Protein AF-A0A174M150-F1 (afdb_monomer)

Secondary structure (DSSP, 8-state):
--HHHHHHHHHHHHHHHHHHHHHTS---S----HHHHHHHHHHHHHHHHHHHHTTSTTHHHHHHHHHHHHHHHHHHHTT----HHHHHHHHTT----S-HHHHHHHHHHHHHHHHT---

Sequence (119 aa):
MSPLKEINAIFIESNKLINFLYSSMYTPPFTISSRAIHLIADISALVERYAIRMEQEDALLLRKINRIKTIQGSLAIEGNTLSESQTTDILDGKHIVAPIREIQEVRNAIKTYNSYHTA

Mean predicted aligned error: 10.01 Å

Nearest PDB structures (foldseek):
  4rgl-assembly1_A  TM=9.293E-01  e=1.575E-05  Oleidesulfovibrio alaskensis G20

InterPro domains:
  IPR036597 Fido-like domain superfamily [G3DSA:1.10.3290.10] (35-119)

Solvent-accessible surface area (backbone atoms only — not comparable to full-atom values): 7140 Å² total; per-residue (Å²): 131,62,71,70,62,54,55,52,50,52,54,52,51,52,52,50,53,52,52,52,56,61,70,69,52,87,71,78,97,73,78,92,43,74,66,54,55,52,51,50,54,54,50,52,58,49,51,53,56,48,54,60,60,54,72,42,91,62,29,67,60,51,52,54,52,52,48,48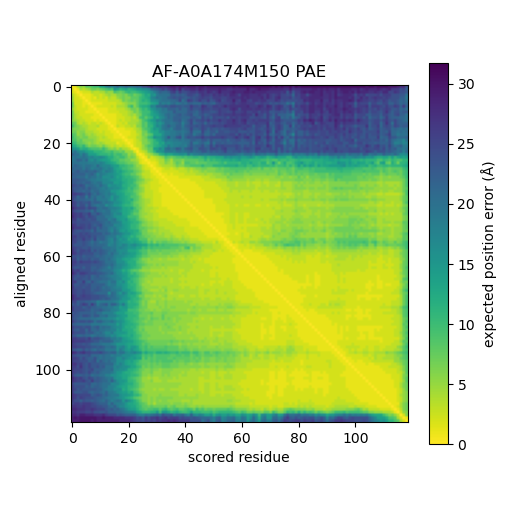,50,51,53,39,55,57,38,41,76,76,67,42,82,68,47,65,66,56,53,46,36,53,75,73,69,46,91,78,92,68,62,67,66,56,55,48,51,51,54,48,46,54,52,53,60,57,74,68,63,78,129

Organism: Bacteroides thetaiotaomicron (NCBI:txid818)

pLDDT: mean 89.49, std 10.47, range [43.03, 98.25]

Foldseek 3Di:
DDPVVVVVVVVVVVVVVVVVVVVPPDDPPDDQDPVNVVVVVVVVVVVVVVVVVCVDPCNVVVVVLVLLVVLVVVVVVVVQDDDSVRLVCLVVVHDDDDPPVSSVSSVVSVVVVVVPDDD

Radius of gyration: 26.84 Å; Cα contacts (8 Å, |Δi|>4): 41; chains: 1; bounding box: 81×34×41 Å

Structure (mmCIF, N/CA/C/O backbone):
data_AF-A0A174M150-F1
#
_entry.id   AF-A0A174M150-F1
#
loop_
_atom_site.group_PDB
_atom_site.id
_atom_site.type_symbol
_atom_site.label_atom_id
_atom_site.label_alt_id
_atom_site.label_comp_id
_atom_site.label_asym_id
_atom_site.label_entity_id
_atom_site.label_seq_id
_atom_site.pdbx_PDB_ins_code
_atom_site.Cartn_x
_atom_site.Cartn_y
_atom_site.Cartn_z
_atom_site.occupancy
_atom_site.B_iso_or_equiv
_atom_site.auth_seq_id
_atom_site.auth_comp_id
_atom_site.auth_asym_id
_atom_site.auth_atom_id
_atom_site.pdbx_PDB_model_num
ATOM 1 N N . MET A 1 1 ? 64.256 22.516 -12.757 1.00 63.50 1 MET A N 1
ATOM 2 C CA . MET A 1 1 ? 63.280 21.496 -13.211 1.00 63.50 1 MET A CA 1
ATOM 3 C C . MET A 1 1 ? 62.630 22.030 -14.486 1.00 63.50 1 MET A C 1
ATOM 5 O O . MET A 1 1 ? 62.446 23.237 -14.545 1.00 63.50 1 MET A O 1
ATOM 9 N N . SER 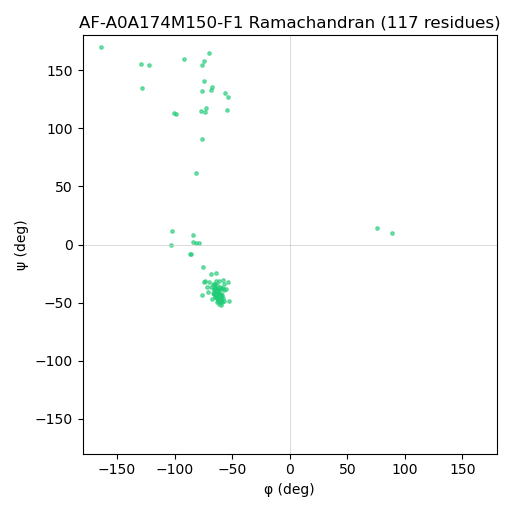A 1 2 ? 62.366 21.222 -15.522 1.00 76.19 2 SER A N 1
ATOM 10 C CA . SER A 1 2 ? 61.772 21.756 -16.762 1.00 76.19 2 SER A CA 1
ATOM 11 C C . SER A 1 2 ? 60.280 22.082 -16.566 1.00 76.19 2 SER A C 1
ATOM 13 O O . SER A 1 2 ? 59.586 21.281 -15.937 1.00 76.19 2 SER A O 1
ATOM 15 N N . PRO A 1 3 ? 59.760 23.190 -17.131 1.00 75.19 3 PRO A N 1
ATOM 16 C CA . PRO A 1 3 ? 58.344 23.579 -17.017 1.00 75.19 3 PRO A CA 1
ATOM 17 C C . PRO A 1 3 ? 57.367 22.473 -17.446 1.00 75.19 3 PRO A C 1
ATOM 19 O O . PRO A 1 3 ? 56.301 22.290 -16.867 1.00 75.19 3 PRO A O 1
ATOM 22 N N . LEU A 1 4 ? 57.777 21.655 -18.419 1.00 71.81 4 LEU A N 1
ATOM 23 C CA . LEU A 1 4 ? 57.013 20.504 -18.906 1.00 71.81 4 LEU A CA 1
ATOM 24 C C . LEU A 1 4 ? 56.804 19.414 -17.841 1.00 71.81 4 LEU A C 1
ATOM 26 O O . LEU A 1 4 ? 55.789 18.721 -17.858 1.00 71.81 4 LEU A O 1
ATOM 30 N N . LYS A 1 5 ? 57.745 19.244 -16.904 1.00 74.94 5 LYS A N 1
ATOM 31 C CA . LYS A 1 5 ? 57.630 18.243 -15.833 1.00 74.94 5 LYS A CA 1
ATOM 32 C C . LYS A 1 5 ? 56.603 18.666 -14.778 1.00 74.94 5 LYS A C 1
ATOM 34 O O . LYS A 1 5 ? 55.928 17.817 -14.209 1.00 74.94 5 LYS A O 1
ATOM 39 N N . GLU A 1 6 ? 56.471 19.970 -14.564 1.00 78.56 6 GLU A N 1
ATOM 40 C CA . GLU A 1 6 ? 55.545 20.574 -13.603 1.00 78.56 6 GLU A CA 1
ATOM 41 C C . GLU A 1 6 ? 54.104 20.557 -14.133 1.00 78.56 6 GLU A C 1
ATOM 43 O O . GLU A 1 6 ? 53.193 20.119 -13.435 1.00 78.56 6 GLU A O 1
ATOM 48 N N . ILE A 1 7 ? 53.913 20.888 -15.417 1.00 77.31 7 ILE A N 1
ATOM 49 C CA . ILE A 1 7 ? 52.612 20.782 -16.101 1.00 77.31 7 ILE A CA 1
ATOM 50 C C . ILE A 1 7 ? 52.098 19.334 -16.092 1.00 77.31 7 ILE A C 1
ATOM 52 O O . ILE A 1 7 ? 50.934 19.091 -15.774 1.00 77.31 7 ILE A O 1
ATOM 56 N N . ASN A 1 8 ? 52.967 18.358 -16.377 1.00 79.81 8 ASN A N 1
ATOM 57 C CA . ASN A 1 8 ? 52.588 16.944 -16.333 1.00 79.81 8 ASN A CA 1
ATOM 58 C C . ASN A 1 8 ? 52.206 16.477 -14.919 1.00 79.81 8 ASN A C 1
ATOM 60 O O . ASN A 1 8 ? 51.270 15.695 -14.771 1.00 79.81 8 ASN A O 1
ATOM 64 N N . ALA A 1 9 ? 52.886 16.964 -13.877 1.00 81.50 9 ALA A N 1
ATOM 65 C CA . ALA A 1 9 ? 52.545 16.629 -12.495 1.00 81.50 9 ALA A CA 1
ATOM 66 C C . ALA A 1 9 ? 51.165 17.182 -12.093 1.00 81.50 9 ALA A C 1
ATOM 68 O O . ALA A 1 9 ? 50.358 16.455 -11.513 1.00 81.50 9 ALA A O 1
ATOM 69 N N . ILE A 1 10 ? 50.861 18.429 -12.471 1.00 80.94 10 ILE A N 1
ATOM 70 C CA . ILE A 1 10 ? 49.554 19.062 -12.225 1.00 80.94 10 ILE A CA 1
ATOM 71 C C . ILE A 1 10 ? 48.432 18.301 -12.945 1.00 80.94 10 ILE A C 1
ATOM 73 O O . ILE A 1 10 ? 47.376 18.056 -12.360 1.00 80.94 10 ILE A O 1
ATOM 77 N N . PHE A 1 11 ? 48.657 17.882 -14.194 1.00 80.12 11 PHE A N 1
ATOM 78 C CA . PHE A 1 11 ? 47.676 17.114 -14.965 1.00 80.12 11 PHE A CA 1
ATOM 79 C C . PHE A 1 11 ? 47.374 15.741 -14.341 1.00 80.12 11 PHE A C 1
ATOM 81 O O . PHE A 1 11 ? 46.216 15.317 -14.298 1.00 80.12 11 PHE A O 1
ATOM 88 N N . ILE A 1 12 ? 48.396 15.049 -13.826 1.00 78.94 12 ILE A N 1
ATOM 89 C CA . ILE A 1 12 ? 48.227 13.749 -13.160 1.00 78.94 12 ILE A CA 1
ATOM 90 C C . ILE A 1 12 ? 47.449 13.901 -11.847 1.00 78.94 12 ILE A C 1
ATOM 92 O O . ILE A 1 12 ? 46.498 13.151 -11.625 1.00 78.94 12 ILE A O 1
ATOM 96 N N . GLU A 1 13 ? 47.796 14.878 -11.004 1.00 85.00 13 GLU A N 1
ATOM 97 C CA . GLU A 1 13 ? 47.074 15.115 -9.744 1.00 85.00 13 GLU A CA 1
ATOM 98 C C . GLU A 1 13 ? 45.625 15.556 -9.981 1.00 85.00 13 GLU A C 1
ATOM 100 O O . GLU A 1 13 ? 44.710 15.076 -9.314 1.00 85.00 13 GLU A O 1
ATOM 105 N N . SER A 1 14 ? 45.380 16.377 -11.006 1.00 75.88 14 SER A N 1
ATOM 106 C CA . SER A 1 14 ? 44.019 16.787 -11.377 1.00 75.88 14 SER A CA 1
ATOM 107 C C . SER A 1 14 ? 43.155 15.587 -11.782 1.00 75.88 14 SER A C 1
ATOM 109 O O . SER A 1 14 ? 42.034 15.442 -11.301 1.00 75.88 14 SER A O 1
ATOM 111 N N . ASN A 1 15 ? 43.684 14.671 -12.600 1.00 76.62 15 ASN A N 1
ATOM 112 C CA . ASN A 1 15 ? 42.964 13.449 -12.979 1.00 76.62 15 ASN A CA 1
ATOM 113 C C . ASN A 1 15 ? 42.755 12.492 -11.801 1.00 76.62 15 ASN A C 1
ATOM 115 O O . ASN A 1 15 ? 41.729 11.818 -11.722 1.00 76.62 15 ASN A O 1
ATOM 119 N N . LYS A 1 16 ? 43.706 12.431 -10.867 1.00 80.12 16 LYS A N 1
ATOM 120 C CA . LYS A 1 16 ? 43.588 11.611 -9.659 1.00 80.12 16 LYS A CA 1
ATOM 121 C C . LYS A 1 16 ? 42.487 12.131 -8.736 1.00 80.12 16 LYS A C 1
ATOM 123 O O . LYS A 1 16 ? 41.693 11.332 -8.245 1.00 80.12 16 LYS A O 1
ATOM 128 N N . LEU A 1 17 ? 42.392 13.451 -8.567 1.00 76.19 17 LEU A N 1
ATOM 129 C CA . LEU A 1 17 ? 41.308 14.102 -7.830 1.00 76.19 17 LEU A CA 1
ATOM 130 C C . LEU A 1 17 ? 39.953 13.874 -8.505 1.00 76.19 17 LEU A C 1
ATOM 132 O O . LEU A 1 17 ? 38.996 13.514 -7.830 1.00 76.19 17 LEU A O 1
ATOM 136 N N . ILE A 1 18 ? 39.877 14.000 -9.831 1.00 75.50 18 ILE A N 1
ATOM 137 C CA . ILE A 1 18 ? 38.648 13.737 -10.592 1.00 75.50 18 ILE A CA 1
ATOM 138 C C . ILE A 1 18 ? 38.193 12.281 -10.412 1.00 75.50 18 ILE A C 1
ATOM 140 O O . ILE A 1 18 ? 37.042 12.036 -10.059 1.00 75.50 18 ILE A O 1
ATOM 144 N N . ASN A 1 19 ? 39.090 11.307 -10.576 1.00 74.56 19 ASN A N 1
ATOM 145 C CA . ASN A 1 19 ? 38.758 9.890 -10.404 1.00 74.56 19 ASN A CA 1
ATOM 146 C C . ASN A 1 19 ? 38.390 9.538 -8.955 1.00 74.56 19 ASN A C 1
ATOM 148 O O . ASN A 1 19 ? 37.499 8.722 -8.730 1.00 74.56 19 ASN A O 1
ATOM 152 N N . PHE A 1 20 ? 39.028 10.173 -7.968 1.00 76.31 20 PHE A N 1
ATOM 153 C CA . PHE A 1 20 ? 38.656 10.033 -6.561 1.00 76.31 20 PHE A CA 1
ATOM 154 C C . PHE A 1 20 ? 37.241 10.569 -6.291 1.00 76.31 20 PHE A C 1
ATOM 156 O O . PHE A 1 20 ? 36.460 9.910 -5.608 1.00 76.31 20 PHE A O 1
ATOM 163 N N . LEU A 1 21 ? 36.886 11.717 -6.877 1.00 74.38 21 LEU A N 1
ATOM 164 C CA . LEU A 1 21 ? 35.544 12.296 -6.775 1.00 74.38 21 LEU A CA 1
ATOM 165 C C . LEU A 1 21 ? 34.482 11.426 -7.465 1.00 74.38 21 LEU A C 1
ATOM 167 O O . LEU A 1 21 ? 33.401 11.248 -6.917 1.00 74.38 21 LEU A O 1
ATOM 171 N N . TYR A 1 22 ? 34.780 10.828 -8.622 1.00 70.12 22 TYR A N 1
ATOM 172 C CA . TYR A 1 22 ? 33.851 9.896 -9.274 1.00 70.12 22 TYR A CA 1
ATOM 173 C C . TYR A 1 22 ? 33.712 8.569 -8.517 1.00 70.12 22 TYR A C 1
ATOM 175 O O . TYR A 1 22 ? 32.629 7.991 -8.490 1.00 70.12 22 TYR A O 1
ATOM 183 N N . SER A 1 23 ? 34.773 8.101 -7.853 1.00 70.94 23 SER A N 1
ATOM 184 C CA . SER A 1 23 ? 34.733 6.887 -7.030 1.00 70.94 23 SER A CA 1
ATOM 185 C C . SER A 1 23 ? 34.024 7.080 -5.683 1.00 70.94 23 SER A C 1
ATOM 187 O O . SER A 1 23 ? 33.638 6.086 -5.069 1.00 70.94 23 SER A O 1
ATOM 189 N N . SER A 1 24 ? 33.872 8.319 -5.199 1.00 74.62 24 SER A N 1
ATOM 190 C CA . SER A 1 24 ? 33.151 8.631 -3.955 1.00 74.62 24 SER A CA 1
ATOM 191 C C . SER A 1 24 ? 31.647 8.826 -4.162 1.00 74.62 24 SER A C 1
ATOM 193 O O . SER A 1 24 ? 30.892 8.896 -3.188 1.00 74.62 24 SER A O 1
ATOM 195 N N . MET A 1 25 ? 31.186 8.871 -5.415 1.00 80.25 25 MET A N 1
ATOM 196 C CA . MET A 1 25 ? 29.765 8.870 -5.731 1.00 80.25 25 MET A CA 1
ATOM 197 C C . MET A 1 25 ? 29.192 7.473 -5.493 1.00 80.25 25 MET A C 1
ATOM 199 O O . MET A 1 25 ? 29.538 6.505 -6.173 1.00 80.25 25 MET A O 1
ATOM 203 N N . TYR A 1 26 ? 28.304 7.369 -4.503 1.00 83.69 26 TYR A N 1
ATOM 204 C CA . TYR A 1 26 ? 27.603 6.130 -4.190 1.00 83.69 26 TYR A CA 1
ATOM 205 C C . TYR A 1 26 ? 26.900 5.592 -5.439 1.00 83.69 26 TYR A C 1
ATOM 207 O O . TYR A 1 26 ? 25.981 6.217 -5.968 1.00 83.69 26 TYR A O 1
ATOM 215 N N . THR A 1 27 ? 27.333 4.418 -5.894 1.00 81.12 27 THR A N 1
ATOM 216 C CA . THR A 1 27 ? 26.657 3.669 -6.951 1.00 81.12 27 THR A CA 1
ATOM 217 C C . THR A 1 27 ? 25.809 2.593 -6.276 1.00 81.12 27 THR A C 1
ATOM 219 O O . THR A 1 27 ? 26.378 1.690 -5.655 1.00 81.12 27 THR A O 1
ATOM 222 N N . PRO A 1 28 ? 24.468 2.671 -6.341 1.00 85.25 28 PRO A N 1
ATOM 223 C CA . PRO A 1 28 ? 23.612 1.643 -5.766 1.00 85.25 28 PRO A CA 1
ATOM 224 C C . PRO A 1 28 ? 23.956 0.263 -6.357 1.00 85.25 28 PRO A C 1
ATOM 226 O O . PRO A 1 28 ? 24.038 0.138 -7.581 1.00 85.25 28 PRO A O 1
ATOM 229 N N . PRO A 1 29 ? 24.155 -0.782 -5.533 1.00 89.25 29 PRO A N 1
ATOM 230 C CA . PRO A 1 29 ? 24.644 -2.080 -5.993 1.00 89.25 29 PRO A CA 1
ATOM 231 C C . PRO A 1 29 ? 23.509 -2.935 -6.578 1.00 89.25 29 PRO A C 1
ATOM 233 O O . PRO A 1 29 ? 23.195 -4.008 -6.067 1.00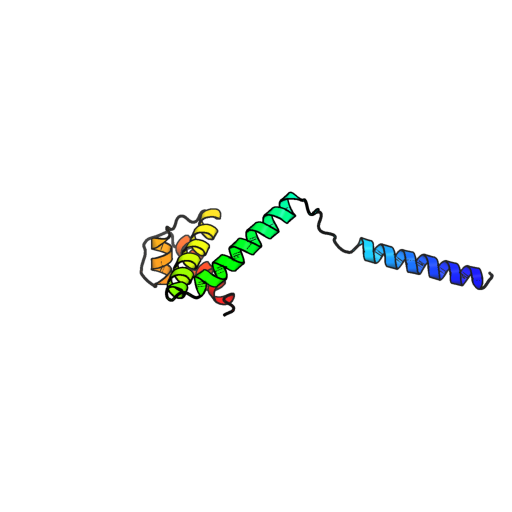 89.25 29 PRO A O 1
ATOM 236 N N . PHE A 1 30 ? 22.868 -2.460 -7.646 1.00 88.75 30 PHE A N 1
ATOM 237 C CA . PHE A 1 30 ? 21.894 -3.240 -8.407 1.00 88.75 30 PHE A CA 1
ATOM 238 C C . PHE A 1 30 ? 22.300 -3.345 -9.877 1.00 88.75 30 PHE A C 1
ATOM 240 O O . PHE A 1 30 ? 23.000 -2.499 -10.427 1.00 88.75 30 PHE A O 1
ATOM 247 N N . THR A 1 31 ? 21.835 -4.400 -10.540 1.00 92.88 31 THR A N 1
ATOM 248 C CA . THR A 1 31 ? 21.986 -4.586 -11.986 1.00 92.88 31 THR A CA 1
ATOM 249 C C . THR A 1 31 ? 20.618 -4.881 -12.579 1.00 92.88 31 THR A C 1
ATOM 251 O O . THR A 1 31 ? 19.857 -5.684 -12.037 1.00 92.88 31 THR A O 1
ATOM 254 N N . ILE A 1 32 ? 20.287 -4.223 -13.689 1.00 94.50 32 ILE A N 1
ATOM 255 C CA . ILE A 1 32 ? 19.016 -4.445 -14.378 1.00 94.50 32 ILE A CA 1
ATOM 256 C C . ILE A 1 32 ? 19.083 -5.804 -15.077 1.00 94.50 32 ILE A C 1
ATOM 258 O O . ILE A 1 32 ? 19.908 -6.024 -15.960 1.00 94.50 32 ILE A O 1
ATOM 262 N N . SER A 1 33 ? 18.208 -6.721 -14.674 1.00 96.94 33 SER A N 1
ATOM 263 C CA . SER A 1 33 ? 18.065 -8.029 -15.314 1.00 96.94 33 SER A CA 1
ATOM 264 C C . SER A 1 33 ? 17.006 -7.990 -16.416 1.00 96.94 33 SER A C 1
ATOM 266 O O . SER A 1 33 ? 16.087 -7.171 -16.381 1.00 96.94 33 SER A O 1
ATOM 268 N N . SER A 1 34 ? 17.052 -8.941 -17.351 1.00 97.69 34 SER A N 1
ATOM 269 C CA . SER A 1 34 ? 15.982 -9.117 -18.346 1.00 97.69 34 SER A CA 1
ATOM 270 C C . SER A 1 34 ? 14.616 -9.336 -17.687 1.00 97.69 34 SER A C 1
ATOM 272 O O . SER A 1 34 ? 13.606 -8.854 -18.185 1.00 97.69 34 SER A O 1
ATOM 274 N N . ARG A 1 35 ? 14.569 -10.004 -16.524 1.00 97.75 35 ARG A N 1
ATOM 275 C CA . ARG A 1 35 ? 13.335 -10.157 -15.738 1.00 97.75 35 ARG A CA 1
ATOM 276 C C . ARG A 1 35 ? 12.799 -8.812 -15.251 1.00 97.75 35 ARG A C 1
ATOM 278 O O . ARG A 1 35 ? 11.596 -8.596 -15.323 1.00 97.75 35 ARG A O 1
ATOM 285 N N . ALA A 1 36 ? 13.669 -7.923 -14.771 1.00 97.62 36 ALA A N 1
ATOM 286 C CA . ALA A 1 36 ? 13.257 -6.584 -14.361 1.00 97.62 36 ALA A CA 1
ATOM 287 C C . ALA A 1 36 ? 12.679 -5.798 -15.547 1.00 97.62 36 ALA A C 1
ATOM 289 O O . ALA A 1 36 ? 11.636 -5.176 -15.398 1.00 97.62 36 ALA A O 1
ATOM 290 N N . ILE A 1 37 ? 13.292 -5.899 -16.732 1.00 97.88 37 ILE A N 1
ATOM 291 C CA . ILE A 1 37 ? 12.787 -5.256 -17.957 1.00 97.88 37 ILE A CA 1
ATOM 292 C C . ILE A 1 37 ? 11.392 -5.777 -18.325 1.00 97.88 37 ILE A C 1
ATOM 294 O O . ILE A 1 37 ? 10.499 -4.976 -18.589 1.00 97.88 37 ILE A O 1
ATOM 298 N N . HIS A 1 38 ? 11.179 -7.096 -18.290 1.00 98.25 38 HIS A N 1
ATOM 299 C CA . HIS A 1 38 ? 9.855 -7.672 -18.548 1.00 98.25 38 HIS A CA 1
ATOM 300 C C . HIS A 1 38 ? 8.809 -7.181 -17.539 1.00 98.25 38 HIS A C 1
ATOM 302 O O . HIS A 1 38 ? 7.743 -6.728 -17.939 1.00 98.25 38 HIS A O 1
ATOM 308 N N . LEU A 1 39 ? 9.136 -7.184 -16.241 1.00 98.25 39 LEU A N 1
ATOM 309 C CA . LEU A 1 39 ? 8.225 -6.688 -15.206 1.00 98.25 39 LEU A CA 1
ATOM 310 C C . LEU A 1 39 ? 7.905 -5.200 -15.380 1.00 98.25 39 LEU A C 1
ATOM 312 O O . LEU A 1 39 ? 6.762 -4.808 -15.174 1.00 98.25 39 LEU A O 1
ATOM 316 N N . ILE A 1 40 ? 8.881 -4.377 -15.775 1.00 97.19 40 ILE A N 1
ATOM 317 C CA . ILE A 1 40 ? 8.648 -2.960 -16.079 1.00 97.19 40 ILE A CA 1
ATOM 318 C C . ILE A 1 40 ? 7.617 -2.830 -17.202 1.00 97.19 40 ILE A C 1
ATOM 320 O O . ILE A 1 40 ? 6.642 -2.105 -17.032 1.00 97.19 40 ILE A O 1
ATOM 324 N N . ALA A 1 41 ? 7.791 -3.557 -18.310 1.00 97.94 41 ALA A N 1
ATOM 325 C CA . ALA A 1 41 ? 6.860 -3.511 -19.436 1.00 97.94 41 ALA A CA 1
ATOM 326 C C . ALA A 1 41 ? 5.437 -3.945 -19.033 1.00 97.94 41 ALA A C 1
ATOM 328 O O . ALA A 1 41 ? 4.466 -3.253 -19.348 1.00 97.94 41 ALA A O 1
ATOM 329 N N . ASP A 1 42 ? 5.317 -5.041 -18.278 1.00 98.12 42 ASP A N 1
ATOM 330 C CA . ASP A 1 42 ? 4.028 -5.555 -17.808 1.00 98.12 42 ASP A CA 1
ATOM 331 C C . ASP A 1 42 ? 3.329 -4.567 -16.862 1.00 98.12 42 ASP A C 1
ATOM 333 O O . ASP A 1 42 ? 2.132 -4.296 -17.006 1.00 98.12 42 ASP A O 1
ATOM 337 N N . ILE A 1 43 ? 4.077 -3.993 -15.913 1.00 97.94 43 ILE A N 1
ATOM 338 C CA . ILE A 1 43 ? 3.564 -2.989 -14.975 1.00 97.94 43 ILE A CA 1
ATOM 339 C C . ILE A 1 43 ? 3.128 -1.735 -15.735 1.00 97.94 43 ILE A C 1
ATOM 341 O O . ILE A 1 43 ? 2.032 -1.241 -15.482 1.00 97.94 43 ILE A O 1
ATOM 345 N N . SER A 1 44 ? 3.916 -1.242 -16.695 1.00 97.62 44 SER A N 1
ATOM 346 C CA . SER A 1 44 ? 3.553 -0.077 -17.510 1.00 97.62 44 SER A CA 1
ATOM 347 C C . SER A 1 44 ? 2.235 -0.286 -18.260 1.00 97.62 44 SER A C 1
ATOM 349 O O . SER A 1 44 ? 1.354 0.570 -18.192 1.00 97.62 44 SER A O 1
ATOM 351 N N . ALA A 1 45 ? 2.048 -1.450 -18.890 1.00 96.88 45 ALA A N 1
ATOM 352 C CA . ALA A 1 45 ? 0.801 -1.776 -19.581 1.00 96.88 45 ALA A CA 1
ATOM 353 C C . ALA A 1 45 ? -0.402 -1.881 -18.619 1.00 96.88 45 ALA A C 1
ATOM 355 O O . ALA A 1 45 ? -1.532 -1.546 -18.979 1.00 96.88 45 ALA A O 1
ATOM 356 N N . LEU A 1 46 ? -0.187 -2.357 -17.387 1.00 97.56 46 LEU A N 1
ATOM 357 C CA . LEU A 1 46 ? -1.226 -2.394 -16.353 1.00 97.56 46 LEU A CA 1
ATOM 358 C C . LEU A 1 46 ? -1.581 -0.997 -15.833 1.00 97.56 46 LEU A C 1
ATOM 360 O O . LEU A 1 46 ? -2.762 -0.718 -15.634 1.00 97.56 46 LEU A O 1
ATOM 364 N N . VAL A 1 47 ? -0.588 -0.127 -15.637 1.00 96.25 47 VAL A N 1
ATOM 365 C CA . VAL A 1 47 ? -0.789 1.257 -15.183 1.00 96.25 47 VAL A CA 1
ATOM 366 C C . VAL A 1 47 ? -1.609 2.050 -16.199 1.00 96.25 47 VAL A C 1
ATOM 368 O O . VAL A 1 47 ? -2.520 2.772 -15.802 1.00 96.25 47 VAL A O 1
ATOM 371 N N . GLU A 1 48 ? -1.361 1.871 -17.496 1.00 95.62 48 GLU A N 1
ATOM 372 C CA . GLU A 1 48 ? -2.149 2.519 -18.551 1.00 95.62 48 GLU A CA 1
ATOM 373 C C . GLU A 1 48 ? -3.622 2.082 -18.512 1.00 95.62 48 GLU A C 1
ATOM 375 O O . GLU A 1 48 ? -4.529 2.915 -18.463 1.00 95.62 48 GLU A O 1
ATOM 380 N N . ARG A 1 49 ? -3.882 0.770 -18.415 1.00 94.50 49 ARG A N 1
ATOM 381 C CA . ARG A 1 49 ? -5.248 0.241 -18.246 1.00 94.50 49 ARG A CA 1
ATOM 382 C C . ARG A 1 49 ? -5.919 0.753 -16.970 1.00 94.50 49 ARG A C 1
ATOM 384 O O . ARG A 1 49 ? -7.119 1.022 -16.970 1.00 94.50 49 ARG A O 1
ATOM 391 N N . TYR A 1 50 ? -5.158 0.876 -15.884 1.00 93.31 50 TYR A N 1
ATOM 392 C CA . TYR A 1 50 ? -5.652 1.426 -14.626 1.00 93.31 50 TYR A CA 1
ATOM 393 C C . TYR A 1 50 ? -6.048 2.900 -14.766 1.00 93.31 50 TYR A C 1
ATOM 395 O O . TYR A 1 50 ? -7.120 3.271 -14.292 1.00 93.31 50 TYR A O 1
ATOM 403 N N . ALA A 1 51 ? -5.235 3.720 -15.439 1.00 91.06 51 ALA A N 1
ATOM 404 C CA . ALA A 1 51 ? -5.541 5.130 -15.671 1.00 91.06 51 ALA A CA 1
ATOM 405 C C . ALA A 1 51 ? -6.885 5.292 -16.399 1.00 91.06 51 ALA A C 1
ATOM 407 O O . ALA A 1 51 ? -7.765 5.980 -15.889 1.00 91.06 51 ALA A O 1
ATOM 408 N N . ILE A 1 52 ? -7.091 4.540 -17.486 1.00 92.12 52 ILE A N 1
ATOM 409 C CA . ILE A 1 52 ? -8.356 4.517 -18.240 1.00 92.12 52 ILE A CA 1
ATOM 410 C C . ILE A 1 52 ? -9.527 4.078 -17.344 1.00 92.12 52 ILE A C 1
ATOM 412 O O . ILE A 1 52 ? -10.600 4.677 -17.355 1.00 92.12 52 ILE A O 1
ATOM 416 N N . ARG A 1 53 ? -9.343 3.045 -16.508 1.00 91.88 53 ARG A N 1
ATOM 417 C CA . ARG A 1 53 ? -10.393 2.578 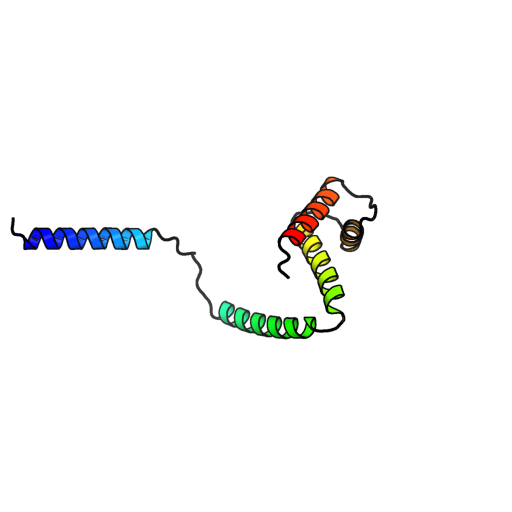-15.582 1.00 91.88 53 ARG A CA 1
ATOM 418 C C . ARG A 1 53 ? -10.802 3.649 -14.565 1.00 91.88 53 ARG A C 1
ATOM 420 O O . ARG A 1 53 ? -11.956 3.656 -14.134 1.00 91.88 53 ARG A O 1
ATOM 427 N N . MET A 1 54 ? -9.874 4.518 -14.170 1.00 90.00 54 MET A N 1
ATOM 428 C CA . MET A 1 54 ? -10.103 5.608 -13.217 1.00 90.00 54 MET A CA 1
ATOM 429 C C . MET A 1 54 ? -10.752 6.855 -13.837 1.00 90.00 54 MET A C 1
ATOM 431 O O . MET A 1 54 ? -10.989 7.816 -13.108 1.00 90.00 54 MET A O 1
ATOM 435 N N . GLU A 1 55 ? -11.073 6.847 -15.132 1.00 91.56 55 GLU A N 1
ATOM 436 C CA . GLU A 1 55 ? -11.893 7.885 -15.781 1.00 91.56 55 GLU A CA 1
ATOM 437 C C . GLU A 1 55 ? -13.403 7.611 -15.657 1.00 91.56 55 GLU A C 1
ATOM 439 O O . GLU A 1 55 ? -14.225 8.457 -16.003 1.00 91.56 55 GLU A O 1
ATOM 444 N N . GLN A 1 56 ? -13.786 6.434 -15.153 1.00 92.94 56 GLN A N 1
ATOM 445 C CA . GLN A 1 56 ? -15.186 6.051 -14.958 1.00 92.94 56 GLN A CA 1
ATOM 446 C C . GLN A 1 56 ? -15.820 6.761 -13.749 1.00 92.94 56 GLN A C 1
ATOM 448 O O . GLN A 1 56 ? -15.134 7.176 -12.814 1.00 92.94 56 GLN A O 1
ATOM 453 N N . GLU A 1 57 ? -17.152 6.858 -13.743 1.00 91.31 57 GLU A N 1
ATOM 454 C CA . GLU A 1 57 ? -17.922 7.606 -12.733 1.00 91.31 57 GLU A CA 1
ATOM 455 C C . GLU A 1 57 ? -17.677 7.131 -11.288 1.00 91.31 57 GLU A C 1
ATOM 457 O O . GLU A 1 57 ? -17.714 7.921 -10.345 1.00 91.31 57 GLU A O 1
ATOM 462 N N . ASP A 1 58 ? -17.370 5.847 -11.096 1.00 92.38 58 ASP A N 1
ATOM 463 C CA . ASP A 1 58 ? -17.123 5.238 -9.786 1.00 92.38 58 ASP A CA 1
ATOM 464 C C . ASP A 1 58 ? -15.680 5.417 -9.270 1.00 92.38 58 ASP A C 1
ATOM 466 O O . ASP A 1 58 ? -15.344 4.946 -8.177 1.00 92.38 58 ASP A O 1
ATOM 470 N N . ALA A 1 59 ? -14.816 6.128 -10.001 1.00 91.38 59 ALA A N 1
ATOM 471 C CA . ALA A 1 59 ? -13.404 6.284 -9.657 1.00 91.38 59 ALA A CA 1
ATOM 472 C C . ALA A 1 59 ? -13.173 6.901 -8.269 1.00 91.38 59 ALA A C 1
ATOM 474 O O . ALA A 1 59 ? -12.260 6.487 -7.554 1.00 91.38 59 ALA A O 1
ATOM 475 N N . LEU A 1 60 ? -14.003 7.860 -7.844 1.00 90.62 60 LEU A N 1
ATOM 476 C CA . LEU A 1 60 ? -13.897 8.460 -6.508 1.00 90.62 60 LEU A CA 1
ATOM 477 C C . LEU A 1 60 ? -14.136 7.431 -5.395 1.00 90.62 60 LEU A C 1
ATOM 479 O O . LEU A 1 60 ? -13.390 7.394 -4.413 1.00 90.62 60 LEU A O 1
ATOM 483 N N . LEU A 1 61 ? -15.138 6.564 -5.567 1.00 91.62 61 LEU A N 1
ATOM 484 C CA . LEU A 1 61 ? -15.427 5.488 -4.624 1.00 91.62 61 LEU A CA 1
ATOM 485 C C . LEU A 1 61 ? -14.267 4.488 -4.579 1.00 91.62 61 LEU A C 1
ATOM 487 O O . LEU A 1 61 ? -13.801 4.130 -3.497 1.00 91.62 61 LEU A O 1
ATOM 491 N N . LEU A 1 62 ? -13.746 4.096 -5.744 1.00 92.88 62 LEU A N 1
ATOM 492 C CA . LEU A 1 62 ? -12.611 3.177 -5.838 1.00 92.88 62 LEU A CA 1
ATOM 493 C C . LEU A 1 62 ? -11.343 3.752 -5.206 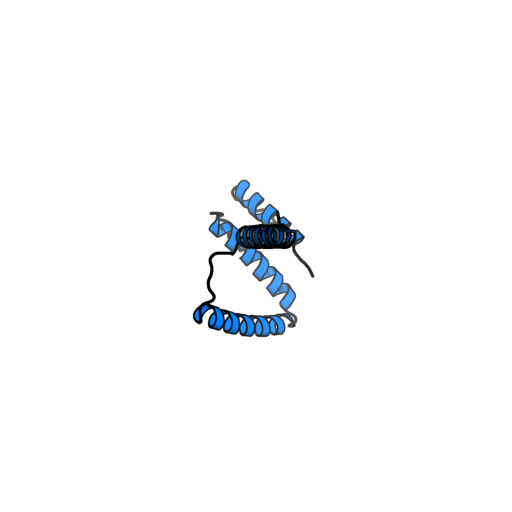1.00 92.88 62 LEU A C 1
ATOM 495 O O . LEU A 1 62 ? -10.641 3.033 -4.499 1.00 92.88 62 LEU A O 1
ATOM 499 N N . ARG A 1 63 ? -11.072 5.051 -5.374 1.00 90.25 63 ARG A N 1
ATOM 500 C CA . ARG A 1 63 ? -9.963 5.734 -4.690 1.00 90.25 63 ARG A CA 1
ATOM 501 C C . ARG A 1 63 ? -10.125 5.676 -3.173 1.00 90.25 63 ARG A C 1
ATOM 503 O O . ARG A 1 63 ? -9.152 5.373 -2.483 1.00 90.25 63 ARG A O 1
ATOM 510 N N . LYS A 1 64 ? -11.336 5.911 -2.648 1.00 89.75 64 LYS A N 1
ATOM 511 C CA . LYS A 1 64 ? -11.611 5.795 -1.204 1.00 89.75 64 LYS A CA 1
ATOM 512 C C . LYS A 1 64 ? -11.356 4.366 -0.710 1.00 89.75 64 LYS A C 1
ATOM 514 O O . LYS A 1 64 ? -10.631 4.192 0.265 1.00 89.75 64 LYS A O 1
ATOM 519 N N . ILE A 1 65 ? -11.883 3.357 -1.407 1.00 92.69 65 ILE A N 1
ATOM 520 C CA . ILE A 1 65 ? -11.709 1.936 -1.054 1.00 92.69 65 ILE A CA 1
ATOM 521 C C . ILE A 1 65 ? -10.230 1.537 -1.094 1.00 92.69 65 ILE A C 1
ATOM 523 O O . ILE A 1 65 ? -9.704 1.008 -0.117 1.00 92.69 65 ILE A O 1
ATOM 527 N N . ASN A 1 66 ? -9.533 1.828 -2.195 1.00 92.75 66 ASN A N 1
ATOM 528 C CA . ASN A 1 66 ? -8.121 1.478 -2.354 1.00 92.75 66 ASN A CA 1
ATOM 529 C C . ASN A 1 66 ? -7.266 2.123 -1.270 1.00 92.75 66 ASN A C 1
ATOM 531 O O . ASN A 1 66 ? -6.368 1.486 -0.731 1.00 92.75 66 ASN A O 1
ATOM 535 N N . ARG A 1 67 ? -7.588 3.357 -0.886 1.00 91.94 67 ARG A N 1
ATOM 536 C CA . ARG A 1 67 ? -6.879 4.050 0.178 1.00 91.94 67 ARG A CA 1
ATOM 537 C C . ARG A 1 67 ? -7.058 3.398 1.546 1.00 91.94 67 ARG A C 1
ATOM 539 O O . ARG A 1 67 ? -6.083 3.281 2.285 1.00 91.94 67 ARG A O 1
ATOM 546 N N . ILE A 1 68 ? -8.274 2.973 1.882 1.00 94.50 68 ILE A N 1
ATOM 547 C CA . ILE A 1 68 ? -8.535 2.234 3.124 1.00 94.50 68 ILE A CA 1
ATOM 548 C C . ILE A 1 68 ? -7.712 0.940 3.127 1.00 94.50 68 ILE A C 1
ATOM 550 O O . ILE A 1 68 ? -7.018 0.666 4.105 1.00 94.50 68 ILE A O 1
ATOM 554 N N . LYS A 1 69 ? -7.699 0.206 2.008 1.00 95.81 69 LYS A N 1
ATOM 555 C CA . LYS A 1 69 ? -6.899 -1.018 1.848 1.00 95.81 69 LYS A CA 1
ATOM 556 C C . LYS A 1 69 ? -5.396 -0.771 1.960 1.00 95.81 69 LYS A C 1
ATOM 558 O O . LYS A 1 69 ? -4.708 -1.556 2.599 1.00 95.81 69 LYS A O 1
ATOM 563 N N . THR A 1 70 ? -4.879 0.323 1.399 1.00 95.19 70 THR A N 1
ATOM 564 C CA . THR A 1 70 ? -3.465 0.706 1.540 1.00 95.19 70 THR A CA 1
ATOM 565 C C . THR A 1 70 ? -3.098 0.969 2.998 1.00 95.19 70 THR A C 1
ATOM 567 O O . THR A 1 70 ? -2.083 0.464 3.473 1.00 95.19 70 THR A O 1
ATOM 570 N N . ILE A 1 71 ? -3.925 1.731 3.721 1.00 95.19 71 ILE A N 1
ATOM 571 C CA . ILE A 1 71 ? -3.689 2.039 5.138 1.00 95.19 71 ILE A CA 1
ATOM 572 C C . ILE A 1 71 ? -3.729 0.758 5.972 1.00 95.19 71 ILE A C 1
ATOM 574 O O . ILE A 1 71 ? -2.800 0.497 6.734 1.00 95.19 71 ILE A O 1
ATOM 578 N N . GLN A 1 72 ? -4.772 -0.054 5.793 1.00 96.88 72 GLN A N 1
ATOM 579 C CA . GLN A 1 72 ? -4.950 -1.300 6.529 1.00 96.88 72 GLN A CA 1
ATOM 580 C C . GLN A 1 72 ? -3.814 -2.287 6.240 1.00 96.88 72 GLN A C 1
ATOM 582 O O . GLN A 1 72 ? -3.208 -2.798 7.175 1.00 96.88 72 GLN A O 1
ATOM 587 N N . GLY A 1 73 ? -3.470 -2.508 4.969 1.00 96.88 73 GLY A N 1
ATOM 588 C CA . GLY A 1 73 ? -2.414 -3.440 4.578 1.00 96.88 73 GLY A CA 1
ATOM 589 C C . GLY A 1 73 ? -1.040 -3.026 5.103 1.00 96.88 73 GLY A C 1
ATOM 590 O O . GLY A 1 73 ? -0.301 -3.864 5.610 1.00 96.88 73 GLY A O 1
ATOM 591 N N . SER A 1 74 ? -0.717 -1.730 5.049 1.00 96.38 74 SER A N 1
ATOM 592 C CA . SER A 1 74 ? 0.546 -1.211 5.583 1.00 96.38 74 SER A CA 1
ATOM 593 C C . SER A 1 74 ? 0.654 -1.401 7.093 1.00 96.38 74 SER A C 1
ATOM 595 O O . SER A 1 74 ? 1.709 -1.790 7.576 1.00 96.38 74 SER A O 1
ATOM 597 N N . LEU A 1 75 ? -0.414 -1.124 7.842 1.00 97.50 75 LEU A N 1
ATOM 598 C CA . LEU A 1 75 ? -0.405 -1.264 9.298 1.00 97.50 75 LEU A CA 1
ATOM 599 C C . LEU A 1 75 ? -0.464 -2.731 9.737 1.00 97.50 75 LEU A C 1
ATOM 601 O O . LEU A 1 75 ? 0.145 -3.086 10.741 1.00 97.50 75 LEU A O 1
ATOM 605 N N . ALA A 1 76 ? -1.134 -3.594 8.972 1.00 97.50 76 ALA A N 1
ATOM 606 C CA . ALA A 1 76 ? -1.177 -5.028 9.240 1.00 97.50 76 ALA A CA 1
ATOM 607 C C . ALA A 1 76 ? 0.210 -5.685 9.149 1.00 97.50 76 ALA A C 1
ATOM 609 O O . ALA A 1 76 ? 0.511 -6.576 9.940 1.00 97.50 76 ALA A O 1
ATOM 610 N N . ILE A 1 77 ? 1.074 -5.222 8.235 1.00 97.62 77 ILE A N 1
ATOM 611 C CA . ILE A 1 77 ? 2.478 -5.668 8.154 1.00 97.62 77 ILE A CA 1
ATOM 612 C C . ILE A 1 77 ? 3.232 -5.344 9.453 1.00 97.62 77 ILE A C 1
ATOM 614 O O . ILE A 1 77 ? 4.024 -6.156 9.923 1.00 97.62 77 ILE A O 1
ATOM 618 N N . GLU A 1 78 ? 2.928 -4.198 10.062 1.00 96.75 78 GLU A N 1
ATOM 619 C CA . GLU A 1 78 ? 3.514 -3.735 11.328 1.00 96.75 78 GLU A CA 1
ATOM 620 C C . GLU A 1 78 ? 2.804 -4.310 12.573 1.00 96.75 78 GLU A C 1
ATOM 622 O O . GLU A 1 78 ? 3.089 -3.911 13.703 1.00 96.75 78 GLU A O 1
ATOM 627 N N . GLY A 1 79 ? 1.879 -5.260 12.387 1.00 96.94 79 GLY A N 1
ATOM 628 C CA . GLY A 1 79 ? 1.202 -5.977 13.470 1.00 96.94 79 GLY A CA 1
ATOM 629 C C . GLY A 1 79 ? -0.075 -5.321 14.001 1.00 96.94 79 GLY A C 1
ATOM 630 O O . GLY A 1 79 ? -0.604 -5.775 15.014 1.00 96.94 79 GLY A O 1
ATOM 631 N N . ASN A 1 80 ? -0.596 -4.287 13.338 1.00 98.19 80 ASN A N 1
ATOM 632 C CA . ASN A 1 80 ? -1.913 -3.735 13.655 1.00 98.19 80 ASN A CA 1
ATOM 633 C C . ASN A 1 80 ? -3.014 -4.747 13.295 1.00 98.19 80 ASN A C 1
ATOM 635 O O . ASN A 1 80 ? -2.992 -5.350 12.220 1.00 98.19 80 ASN A O 1
ATOM 639 N N . THR A 1 81 ? -3.989 -4.931 14.181 1.00 97.75 81 THR A N 1
ATOM 640 C CA . THR A 1 81 ? -5.012 -5.980 14.055 1.00 97.75 81 THR A CA 1
ATOM 641 C C . THR A 1 81 ? -6.366 -5.455 13.585 1.00 97.75 81 THR A C 1
ATOM 643 O O . THR A 1 81 ? -7.307 -6.236 13.416 1.00 97.75 81 THR A O 1
ATOM 646 N N . LEU A 1 82 ? -6.489 -4.144 13.343 1.00 97.69 82 LEU A N 1
ATOM 647 C CA . LEU A 1 82 ? -7.746 -3.544 12.917 1.00 97.69 82 LEU A CA 1
ATOM 648 C C . LEU A 1 82 ? -8.130 -3.985 11.504 1.00 97.69 82 LEU A C 1
ATOM 650 O O . LEU A 1 82 ? -7.350 -3.944 10.549 1.00 97.69 82 LEU A O 1
ATOM 654 N N . SER A 1 83 ? -9.392 -4.379 11.373 1.00 96.75 83 SER A N 1
ATOM 655 C CA . SER A 1 83 ? -9.987 -4.767 10.097 1.00 96.75 83 SER A CA 1
ATOM 656 C C . SER A 1 83 ? -10.174 -3.573 9.152 1.00 96.75 83 SER A C 1
ATOM 658 O O . SER A 1 83 ? -10.175 -2.405 9.558 1.00 96.75 83 SER A O 1
ATOM 660 N N . GLU A 1 84 ? -10.417 -3.868 7.872 1.00 96.00 84 GLU A N 1
ATOM 661 C CA . GLU A 1 84 ? -10.790 -2.860 6.870 1.00 96.00 84 GLU A CA 1
ATOM 662 C C . GLU A 1 84 ? -12.051 -2.083 7.297 1.00 96.00 84 GLU A C 1
ATOM 664 O O . GLU A 1 84 ? -12.093 -0.859 7.177 1.00 96.00 84 GLU A O 1
ATOM 669 N N . SER A 1 85 ? -13.042 -2.766 7.889 1.00 96.25 85 SER A N 1
ATOM 670 C CA . SER A 1 85 ? -14.260 -2.128 8.412 1.00 96.25 85 SER A CA 1
ATOM 671 C C . SER A 1 85 ? -13.951 -1.159 9.549 1.00 96.25 85 SER A C 1
ATOM 673 O O . SER A 1 85 ? -14.426 -0.031 9.532 1.00 96.25 85 SER A O 1
ATOM 675 N N . GLN A 1 86 ? -13.113 -1.554 10.511 1.00 96.88 86 GLN A N 1
ATOM 676 C CA . GLN A 1 86 ? -12.731 -0.676 11.623 1.00 96.88 86 GLN A CA 1
ATOM 677 C C . GLN A 1 86 ? -11.911 0.524 11.143 1.00 96.88 86 GLN A C 1
ATOM 679 O O . GLN A 1 86 ? -12.104 1.637 11.626 1.00 96.88 86 GLN A O 1
ATOM 684 N N . THR A 1 87 ? -11.033 0.325 10.157 1.00 96.12 87 THR A N 1
ATOM 685 C CA . THR A 1 87 ? -10.285 1.417 9.516 1.00 96.12 87 THR A CA 1
ATOM 686 C C . THR A 1 87 ? -11.232 2.380 8.794 1.00 96.12 87 THR A C 1
ATOM 688 O O . THR A 1 87 ? -11.066 3.596 8.888 1.00 96.12 87 THR A O 1
ATOM 691 N N . THR A 1 88 ? -12.259 1.849 8.124 1.00 96.00 88 THR A N 1
ATOM 692 C CA . THR A 1 88 ? -13.325 2.638 7.488 1.00 96.00 88 THR A CA 1
ATOM 693 C C . THR A 1 88 ? -14.111 3.439 8.520 1.00 96.00 88 THR A C 1
ATOM 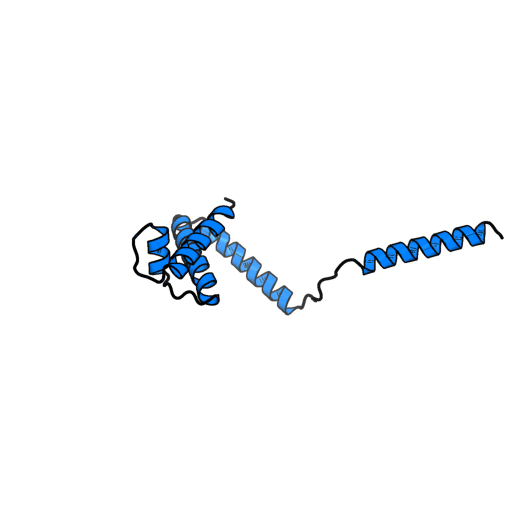695 O O . THR A 1 88 ? -14.292 4.640 8.351 1.00 96.00 88 THR A O 1
ATOM 698 N N . ASP A 1 89 ? -14.519 2.810 9.621 1.00 96.75 89 ASP A N 1
ATOM 699 C CA . ASP A 1 89 ? -15.268 3.467 10.689 1.00 96.75 89 ASP A CA 1
ATOM 700 C C . ASP A 1 89 ? -14.451 4.587 11.351 1.00 96.75 89 ASP A C 1
ATOM 702 O O . ASP A 1 89 ? -14.991 5.663 11.604 1.00 96.75 89 ASP A O 1
ATOM 706 N N . ILE A 1 90 ? -13.140 4.395 11.552 1.00 95.25 90 ILE A N 1
ATOM 707 C CA . ILE A 1 90 ? -12.238 5.460 12.023 1.00 95.25 90 ILE A CA 1
ATOM 708 C C . ILE A 1 90 ? -12.168 6.611 11.013 1.00 95.25 90 ILE A C 1
ATOM 710 O O . ILE A 1 90 ? -12.218 7.774 11.417 1.00 95.25 90 ILE A O 1
ATOM 714 N N . LEU A 1 91 ? -12.039 6.307 9.717 1.00 92.06 91 LEU A N 1
ATOM 715 C CA . LEU A 1 91 ? -11.993 7.317 8.656 1.00 92.06 91 LEU A CA 1
ATOM 716 C C . LEU A 1 91 ? -13.293 8.129 8.584 1.00 92.06 91 LEU A C 1
ATOM 718 O O . LEU A 1 91 ? -13.241 9.343 8.402 1.00 92.06 91 LEU A O 1
ATOM 722 N N . ASP A 1 92 ? -14.437 7.472 8.765 1.00 93.25 92 ASP A N 1
ATOM 723 C CA . ASP A 1 92 ? -15.762 8.095 8.785 1.00 93.25 92 ASP A CA 1
ATOM 724 C C . ASP A 1 92 ? -16.072 8.795 10.131 1.00 93.25 92 ASP A C 1
ATOM 726 O O . ASP A 1 92 ? -17.155 9.354 10.306 1.00 93.25 92 ASP A O 1
ATOM 730 N N . GLY A 1 93 ? -15.139 8.785 11.093 1.00 93.06 93 GLY A N 1
ATOM 731 C CA . GLY A 1 93 ? -15.282 9.454 12.390 1.00 93.06 93 GLY A CA 1
ATOM 732 C C . GLY A 1 93 ? -16.192 8.732 13.387 1.00 93.06 93 GLY A C 1
ATOM 733 O O . GLY A 1 93 ? -16.583 9.318 14.397 1.00 93.06 93 GLY A O 1
ATOM 734 N N . LYS A 1 94 ? -16.533 7.467 13.134 1.00 95.75 94 LYS A N 1
ATOM 735 C CA . LYS A 1 94 ? -17.355 6.654 14.033 1.00 95.75 94 LYS A CA 1
ATOM 736 C C . LYS A 1 94 ? -16.545 6.167 15.234 1.00 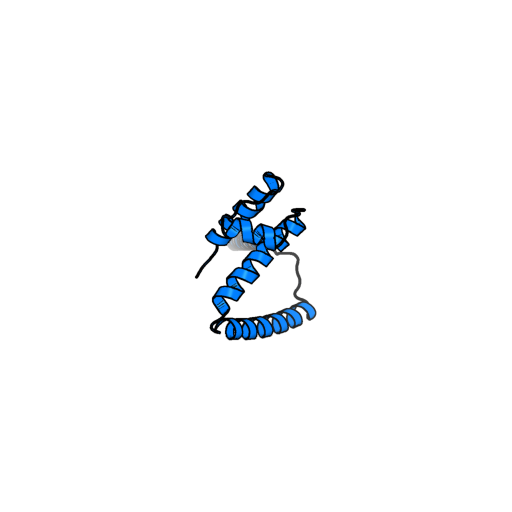95.75 94 LYS A C 1
ATOM 738 O O . LYS A 1 94 ? -15.326 5.991 15.185 1.00 95.75 94 LYS A O 1
ATOM 743 N N . HIS A 1 95 ? -17.251 5.906 16.329 1.00 92.12 95 HIS A N 1
ATOM 744 C CA . HIS A 1 95 ? -16.662 5.291 17.511 1.00 92.12 95 HIS A CA 1
ATOM 745 C C . HIS A 1 95 ? -16.461 3.792 17.299 1.00 92.12 95 HIS A C 1
ATOM 747 O O . HIS A 1 95 ? -17.389 3.090 16.904 1.00 92.12 95 HIS A O 1
ATOM 753 N N . ILE A 1 96 ? -15.266 3.303 17.630 1.00 95.31 96 ILE A N 1
ATOM 754 C CA . ILE A 1 96 ? -14.957 1.874 17.661 1.00 95.31 96 ILE A CA 1
ATOM 755 C C . ILE A 1 96 ? -14.316 1.497 18.995 1.00 95.31 96 ILE A C 1
ATOM 757 O O . ILE A 1 96 ? -13.680 2.326 19.650 1.00 95.31 96 ILE A O 1
ATOM 761 N N . VAL A 1 97 ? -14.453 0.228 19.373 1.00 96.06 97 VAL A N 1
ATOM 762 C CA . VAL A 1 97 ? -13.769 -0.358 20.529 1.00 96.06 97 VAL A CA 1
ATOM 763 C C . VAL A 1 97 ? -12.572 -1.151 20.021 1.00 96.06 97 VAL A C 1
ATOM 765 O O . VAL A 1 97 ? -12.739 -2.147 19.321 1.00 96.06 97 VAL A O 1
ATOM 768 N N . ALA A 1 98 ? -11.370 -0.682 20.342 1.00 95.81 98 ALA A N 1
ATOM 769 C CA . ALA A 1 98 ? -10.112 -1.328 19.984 1.00 95.81 98 ALA A CA 1
ATOM 770 C C . ALA A 1 98 ? -8.957 -0.763 20.836 1.00 95.81 98 ALA A C 1
ATOM 772 O O . ALA A 1 98 ? -9.147 0.250 21.521 1.00 95.81 98 ALA A O 1
ATOM 773 N N . PRO A 1 99 ? -7.756 -1.370 20.800 1.00 97.38 99 PRO A N 1
ATOM 774 C CA . PRO A 1 99 ? -6.582 -0.819 21.466 1.00 97.38 99 PRO A CA 1
ATOM 775 C C . PRO A 1 99 ? -6.316 0.629 21.035 1.00 97.38 99 PRO A C 1
ATOM 777 O O . PRO A 1 99 ? -6.193 0.932 19.849 1.00 97.38 99 PRO A O 1
ATOM 780 N N . ILE A 1 100 ? -6.192 1.536 22.009 1.00 96.69 100 ILE A N 1
ATOM 781 C CA . ILE A 1 100 ? -6.040 2.984 21.766 1.00 96.69 100 ILE A CA 1
ATOM 782 C C . ILE A 1 100 ? -4.845 3.275 20.850 1.00 96.69 100 ILE A C 1
ATOM 784 O O . ILE A 1 100 ? -4.923 4.145 19.982 1.00 96.69 100 ILE A O 1
ATOM 788 N N . ARG A 1 101 ? -3.753 2.521 21.022 1.00 97.75 101 ARG A N 1
ATOM 789 C CA . ARG A 1 101 ? -2.550 2.629 20.195 1.00 97.75 101 ARG A CA 1
ATOM 790 C C . ARG A 1 101 ? -2.842 2.333 18.723 1.00 97.75 101 ARG A C 1
ATOM 792 O O . ARG A 1 101 ? -2.496 3.149 17.878 1.00 97.75 101 ARG A O 1
ATOM 799 N N . GLU A 1 102 ? -3.522 1.230 18.428 1.00 98.00 102 GLU A N 1
ATOM 800 C CA . GLU A 1 102 ? -3.842 0.829 17.052 1.00 98.00 102 GLU A CA 1
ATOM 801 C C . GLU A 1 102 ? -4.794 1.821 16.374 1.00 98.00 102 GLU A C 1
ATOM 803 O O . GLU A 1 102 ? -4.612 2.169 15.208 1.00 98.00 102 GLU A O 1
ATOM 808 N N . ILE A 1 103 ? -5.762 2.358 17.125 1.00 97.56 103 ILE A N 1
ATOM 809 C CA . ILE A 1 103 ? -6.635 3.437 16.642 1.00 97.56 103 ILE A CA 1
ATOM 810 C C . ILE A 1 103 ? -5.801 4.674 16.287 1.00 97.56 103 ILE A C 1
ATOM 812 O O . ILE A 1 103 ? -6.038 5.321 15.264 1.00 97.56 103 ILE A O 1
ATOM 816 N N . GLN A 1 104 ? -4.825 5.026 17.127 1.00 97.44 104 GLN A N 1
ATOM 8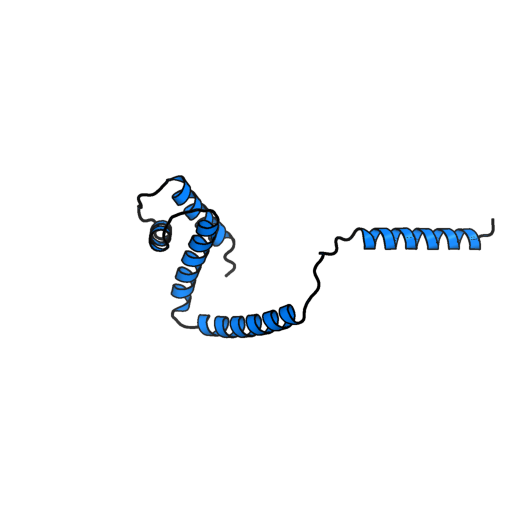17 C CA . GLN A 1 104 ? -3.971 6.184 16.887 1.00 97.44 104 GLN A CA 1
ATOM 818 C C . GLN A 1 104 ? -3.036 5.976 15.689 1.00 97.44 104 GLN A C 1
ATOM 820 O O . GLN A 1 104 ? -2.827 6.917 14.926 1.00 97.44 104 GLN A O 1
ATOM 825 N N . GLU A 1 105 ? -2.519 4.766 15.483 1.00 97.81 105 GLU A N 1
ATOM 826 C CA . GLU A 1 105 ? -1.729 4.396 14.302 1.00 97.81 105 GLU A CA 1
ATOM 827 C C . GLU A 1 105 ? -2.539 4.576 13.014 1.00 97.81 105 GLU A C 1
ATOM 829 O O . GLU A 1 105 ? -2.070 5.246 12.093 1.00 97.81 105 GLU A O 1
ATOM 834 N N . VAL A 1 106 ? -3.789 4.100 12.982 1.00 97.25 106 VAL A N 1
ATOM 835 C CA . VAL A 1 106 ? -4.696 4.318 11.842 1.00 97.25 106 VAL A CA 1
ATOM 836 C C . VAL A 1 106 ? -4.966 5.805 11.617 1.00 97.25 106 VAL A C 1
ATOM 838 O O . VAL A 1 106 ? -4.842 6.286 10.491 1.00 97.25 106 VAL A O 1
ATOM 841 N N . ARG A 1 107 ? -5.280 6.575 12.667 1.00 96.25 107 ARG A N 1
ATOM 842 C CA . ARG A 1 107 ? -5.494 8.032 12.544 1.00 96.25 107 ARG A CA 1
ATOM 843 C C . ARG A 1 107 ? -4.261 8.749 12.001 1.00 96.25 107 ARG A C 1
ATOM 845 O O . ARG A 1 107 ? -4.384 9.624 11.142 1.00 96.25 107 ARG A O 1
ATOM 852 N N . ASN A 1 108 ? -3.080 8.373 12.485 1.00 96.50 108 ASN A N 1
ATOM 853 C CA . ASN A 1 108 ? -1.814 8.924 12.021 1.00 96.50 108 ASN A CA 1
ATOM 854 C C . ASN A 1 108 ? -1.570 8.562 10.556 1.00 96.50 108 ASN A C 1
ATOM 856 O O . ASN A 1 108 ? -1.251 9.449 9.773 1.00 96.50 108 ASN A O 1
ATOM 860 N N . ALA A 1 109 ? -1.789 7.307 10.160 1.00 95.38 109 ALA A N 1
ATOM 861 C CA . ALA A 1 109 ? -1.669 6.877 8.773 1.00 95.38 109 ALA A CA 1
ATOM 862 C C . ALA A 1 109 ? -2.634 7.653 7.864 1.00 95.38 109 ALA A C 1
ATOM 864 O O . ALA A 1 109 ? -2.198 8.234 6.873 1.00 95.38 109 ALA A O 1
ATOM 865 N N . ILE A 1 110 ? -3.918 7.764 8.227 1.00 93.56 110 ILE A N 1
ATOM 866 C CA . ILE A 1 110 ? -4.910 8.565 7.488 1.00 93.56 110 ILE A CA 1
ATOM 867 C C . ILE A 1 110 ? -4.403 9.996 7.285 1.00 93.56 110 ILE A C 1
ATOM 869 O O . ILE A 1 110 ? -4.425 10.498 6.157 1.00 93.56 110 ILE A O 1
ATOM 873 N N . LYS A 1 111 ? -3.916 10.635 8.358 1.00 94.19 111 LYS A N 1
ATOM 874 C CA . LYS A 1 111 ? -3.352 11.988 8.312 1.00 94.19 111 LYS A CA 1
ATOM 875 C C . LYS A 1 111 ? -2.143 12.061 7.377 1.00 94.19 111 LYS A C 1
ATOM 877 O O . LYS A 1 111 ? -2.108 12.937 6.522 1.00 94.19 111 LYS A O 1
ATOM 882 N N . TH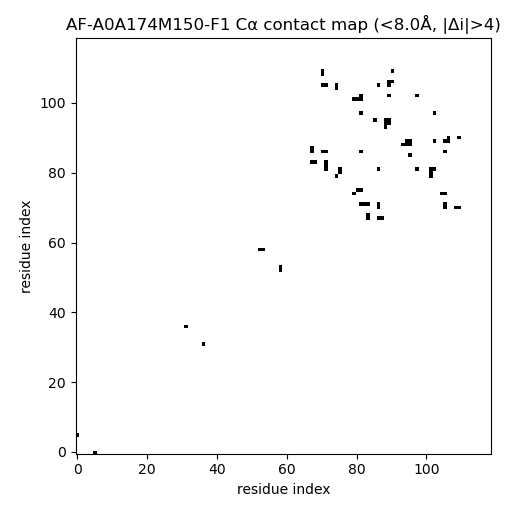R A 1 112 ? -1.198 11.131 7.486 1.00 93.56 112 THR A N 1
ATOM 883 C CA . THR A 1 112 ? 0.005 11.073 6.645 1.00 93.56 112 THR A CA 1
ATOM 884 C C . THR A 1 112 ? -0.348 10.926 5.169 1.00 93.56 112 THR A C 1
ATOM 886 O O . THR A 1 112 ? 0.073 11.746 4.359 1.00 93.56 112 THR A O 1
ATOM 889 N N . TYR A 1 113 ? -1.183 9.949 4.806 1.00 89.56 113 TYR A N 1
ATOM 890 C CA . TYR A 1 113 ? -1.607 9.753 3.416 1.00 89.56 113 TYR A CA 1
ATOM 891 C C . TYR A 1 113 ? -2.425 10.940 2.873 1.00 89.56 113 TYR A C 1
ATOM 893 O O . TYR A 1 113 ? -2.461 11.144 1.664 1.00 89.56 113 TYR A O 1
ATOM 901 N N . ASN A 1 114 ? -3.079 11.737 3.735 1.00 88.44 114 ASN A N 1
ATOM 902 C CA . ASN A 1 114 ? -3.791 12.953 3.317 1.00 88.44 114 ASN A CA 1
ATOM 903 C C . ASN A 1 114 ? -2.802 14.056 2.935 1.00 88.44 114 ASN A C 1
ATOM 905 O O . ASN A 1 114 ? -3.052 14.779 1.978 1.00 88.44 114 ASN A O 1
ATOM 909 N N . SER A 1 115 ? -1.678 14.157 3.647 1.00 88.50 115 SER A N 1
ATOM 910 C CA . SER A 1 115 ? -0.647 15.168 3.390 1.00 88.50 115 SER A CA 1
ATOM 911 C C . SER A 1 115 ? 0.096 14.970 2.066 1.00 88.50 115 SER A C 1
ATOM 913 O O . SER A 1 115 ? 0.612 15.938 1.520 1.00 88.50 115 SER A O 1
ATOM 915 N N . TYR A 1 116 ? 0.155 13.739 1.550 1.00 78.62 116 TYR A N 1
ATOM 916 C CA . TYR A 1 116 ? 0.820 13.408 0.282 1.00 78.62 116 TYR A CA 1
ATOM 917 C C . TYR A 1 116 ? -0.156 13.220 -0.885 1.00 78.62 116 TYR A C 1
ATOM 919 O O . TYR A 1 116 ? 0.233 12.727 -1.942 1.00 78.62 116 TYR A O 1
ATOM 927 N N . HIS A 1 117 ? -1.426 13.595 -0.716 1.00 63.41 117 HIS A N 1
ATOM 928 C CA . HIS A 1 117 ? -2.370 13.579 -1.823 1.00 63.41 117 HIS A CA 1
ATOM 929 C C . HIS A 1 117 ? -2.103 14.776 -2.745 1.00 63.41 117 HIS A C 1
ATOM 931 O O . HIS A 1 117 ? -2.624 15.869 -2.535 1.00 63.41 117 HIS A O 1
ATOM 937 N N . THR A 1 118 ? -1.255 14.574 -3.753 1.00 45.34 118 THR A N 1
ATOM 938 C CA . THR A 1 118 ? -1.184 15.451 -4.925 1.00 45.34 118 THR A CA 1
ATOM 939 C C . THR A 1 118 ? -2.374 15.104 -5.817 1.00 45.34 118 THR A C 1
ATOM 941 O O . THR A 1 118 ? -2.496 13.959 -6.258 1.00 45.34 118 THR A O 1
ATOM 944 N N . ALA A 1 119 ? -3.290 16.062 -5.968 1.00 43.03 119 ALA A N 1
ATOM 945 C CA . ALA A 1 119 ? -4.380 16.004 -6.937 1.00 43.03 119 ALA A CA 1
ATOM 946 C C . ALA A 1 119 ? -3.838 16.021 -8.372 1.00 43.03 119 ALA A C 1
ATOM 948 O O . ALA A 1 119 ? -2.799 16.688 -8.588 1.00 43.03 119 ALA A O 1
#